Protein AF-A0AA38P269-F1 (afdb_monomer)

Solvent-accessible surface area (backbone atoms only — not comparable to full-atom values): 6572 Å² total; per-residue (Å²): 140,78,83,83,73,77,78,68,75,76,85,71,59,84,63,49,68,58,53,60,65,68,44,56,69,66,57,40,34,51,51,32,41,58,43,50,54,55,34,49,56,49,51,54,49,47,54,35,24,77,70,69,76,48,73,84,75,92,67,78,73,73,83,70,70,87,76,53,72,68,58,54,51,49,36,68,75,28,67,76,53,30,73,75,39,53,94,39,54,58,68,73,56,54,53,52,46,49,56,56,50,58,67,69,76,110

Mean predicted aligned error: 8.04 Å

Secondary structure (DSSP, 8-state):
-------------TTHHHHHHTS-HHHHHHHHHHHHHHHHHHHHHHHHHHTTSS----PPPPPPPP--HHHHHHHHH-HHHHHHHGGGS-HHHHHHHHHHHHTT--

Organism: NCBI:txid153919

Sequence (106 aa):
SIAQEGRQRRTHIRGLENYLKSLPLEQKLKKNHGIEEKNLERREKHAKFEAGLEKEDGSPTASLISVASEEWNTIRRSKTLFERVKDYIPAKFLAWMLEMNDAEDE

Structure (mmCIF, N/CA/C/O backbone):
data_AF-A0AA38P269-F1
#
_entry.id   AF-A0AA38P269-F1
#
loop_
_atom_site.group_PDB
_atom_site.id
_atom_site.type_symbol
_atom_site.label_atom_id
_atom_site.label_alt_id
_atom_site.label_comp_id
_atom_site.label_asym_id
_atom_site.label_entity_id
_atom_site.label_seq_id
_atom_site.pdbx_PDB_ins_code
_atom_site.Cartn_x
_atom_site.Cartn_y
_atom_site.Cartn_z
_atom_site.occupancy
_atom_site.B_iso_or_equiv
_atom_site.auth_seq_id
_atom_site.auth_comp_id
_atom_site.auth_asym_id
_atom_site.auth_atom_id
_atom_site.pdbx_PDB_model_num
ATOM 1 N N . SER A 1 1 ? 23.137 -28.278 -26.747 1.00 43.91 1 SER A N 1
ATOM 2 C CA . SER A 1 1 ? 22.789 -28.576 -25.342 1.00 43.91 1 SER A CA 1
ATOM 3 C C . SER A 1 1 ? 22.764 -27.267 -24.579 1.00 43.91 1 SER A C 1
ATOM 5 O O . SER A 1 1 ? 23.728 -26.536 -24.700 1.00 43.91 1 SER A O 1
ATOM 7 N N . ILE A 1 2 ? 21.726 -26.835 -23.870 1.00 41.69 2 ILE A N 1
ATOM 8 C CA . ILE A 1 2 ? 20.547 -27.491 -23.296 1.00 41.69 2 ILE A CA 1
ATOM 9 C C . ILE A 1 2 ? 19.334 -26.626 -23.665 1.00 41.69 2 ILE A C 1
ATOM 11 O O . ILE A 1 2 ? 19.424 -25.399 -23.648 1.00 41.69 2 ILE A O 1
ATOM 15 N N . ALA A 1 3 ? 18.235 -27.272 -24.049 1.00 39.12 3 ALA A N 1
ATOM 16 C CA . ALA A 1 3 ? 16.976 -26.624 -24.367 1.00 39.12 3 ALA A CA 1
ATOM 17 C C . ALA A 1 3 ? 16.538 -25.706 -23.214 1.00 39.12 3 ALA A C 1
ATOM 19 O O . ALA A 1 3 ? 16.437 -26.141 -22.067 1.00 39.12 3 ALA A O 1
ATOM 20 N N . GLN A 1 4 ? 16.256 -24.440 -23.529 1.00 46.38 4 GLN A N 1
ATOM 21 C CA . GLN A 1 4 ? 15.393 -23.600 -22.705 1.00 46.38 4 GLN A CA 1
ATOM 22 C C . GLN A 1 4 ? 13.982 -24.190 -22.790 1.00 46.38 4 GLN A C 1
ATOM 24 O O . GLN A 1 4 ? 13.134 -23.706 -23.536 1.00 46.38 4 GLN A O 1
ATOM 29 N N . GLU A 1 5 ? 13.742 -25.293 -22.081 1.00 42.47 5 GLU A N 1
ATOM 30 C CA . GLU A 1 5 ? 12.392 -25.799 -21.890 1.00 42.47 5 GLU A CA 1
ATOM 31 C C . GLU A 1 5 ? 11.582 -24.697 -21.220 1.00 42.47 5 GLU A C 1
ATOM 33 O O . GLU A 1 5 ? 11.931 -24.180 -20.153 1.00 42.47 5 GLU A O 1
ATOM 38 N N . GLY A 1 6 ? 10.543 -24.278 -21.940 1.00 46.03 6 GLY A N 1
ATOM 39 C CA . GLY A 1 6 ? 9.708 -23.146 -21.611 1.00 46.03 6 GLY A CA 1
ATOM 40 C C . GLY A 1 6 ? 9.239 -23.232 -20.172 1.00 46.03 6 GLY A C 1
ATOM 41 O O . GLY A 1 6 ? 8.346 -24.008 -19.831 1.00 46.03 6 GLY A O 1
ATOM 42 N N . ARG A 1 7 ? 9.796 -22.367 -19.324 1.00 48.31 7 ARG A N 1
ATOM 43 C CA . ARG A 1 7 ? 9.196 -22.045 -18.036 1.00 48.31 7 ARG A CA 1
ATOM 44 C C . ARG A 1 7 ? 7.947 -21.236 -18.353 1.00 48.31 7 ARG A C 1
ATOM 46 O O . ARG A 1 7 ? 7.967 -20.008 -18.347 1.00 48.31 7 ARG A O 1
ATOM 53 N N . GLN A 1 8 ? 6.887 -21.947 -18.732 1.00 46.47 8 GLN A N 1
ATOM 54 C CA . GLN A 1 8 ? 5.568 -21.400 -18.991 1.00 46.47 8 GLN A CA 1
ATOM 55 C C . GLN A 1 8 ? 5.258 -20.484 -17.806 1.00 46.47 8 GLN A C 1
ATOM 57 O O . GLN A 1 8 ? 5.236 -20.945 -16.658 1.00 46.47 8 GLN A O 1
ATOM 62 N N . ARG A 1 9 ? 5.141 -19.169 -18.053 1.00 50.75 9 ARG A N 1
ATOM 63 C CA . ARG A 1 9 ? 4.758 -18.221 -17.003 1.00 50.75 9 ARG A CA 1
ATOM 64 C C . ARG A 1 9 ? 3.470 -18.785 -16.403 1.00 50.75 9 ARG A C 1
ATOM 66 O O . ARG A 1 9 ? 2.467 -18.910 -17.100 1.00 50.75 9 ARG A O 1
ATOM 73 N N . ARG A 1 10 ? 3.502 -19.190 -15.129 1.00 55.28 10 ARG A N 1
ATOM 74 C CA . ARG A 1 10 ? 2.294 -19.553 -14.376 1.00 55.28 10 ARG A CA 1
ATOM 75 C C . ARG A 1 10 ? 1.561 -18.251 -14.068 1.00 55.28 10 ARG A C 1
ATOM 77 O O . ARG A 1 10 ? 1.555 -17.793 -12.934 1.00 55.28 10 ARG A O 1
ATOM 84 N N . THR A 1 11 ? 1.023 -17.610 -15.101 1.00 55.91 11 THR A N 1
ATOM 85 C CA . THR A 1 11 ? 0.410 -16.281 -15.005 1.00 55.91 11 THR A CA 1
ATOM 86 C C . THR A 1 11 ? -0.874 -16.327 -14.172 1.00 55.91 11 THR A C 1
ATOM 88 O O . THR A 1 11 ? -1.282 -15.315 -13.619 1.00 55.91 11 THR A O 1
ATOM 91 N N . HIS A 1 12 ? -1.468 -17.516 -13.996 1.00 57.44 12 HIS A N 1
ATOM 92 C CA . HIS A 1 12 ? -2.695 -17.718 -13.228 1.00 57.44 12 HIS A CA 1
ATOM 93 C C . HIS A 1 12 ? -2.600 -18.986 -12.372 1.00 57.44 12 HIS A C 1
ATOM 95 O O . HIS A 1 12 ? -3.083 -20.056 -12.744 1.00 57.44 12 HIS A O 1
ATOM 101 N N . ILE A 1 13 ? -1.953 -18.884 -11.208 1.00 69.00 13 ILE A N 1
ATOM 102 C CA . ILE A 1 13 ? -2.083 -19.914 -10.171 1.00 69.00 13 ILE A CA 1
ATOM 103 C C . ILE A 1 13 ? -3.517 -19.821 -9.634 1.00 69.00 13 ILE A C 1
ATOM 105 O O . ILE A 1 13 ? -3.873 -18.844 -8.973 1.00 69.00 13 ILE A O 1
ATOM 109 N N . ARG A 1 14 ? -4.354 -20.819 -9.944 1.00 74.81 14 ARG A N 1
ATOM 110 C CA . ARG A 1 14 ? -5.732 -20.892 -9.435 1.00 74.81 14 ARG A CA 1
ATOM 111 C C . ARG A 1 14 ? -5.722 -20.832 -7.904 1.00 74.81 14 ARG A C 1
ATOM 113 O O . ARG A 1 14 ? -4.940 -21.530 -7.267 1.00 74.81 14 ARG A O 1
ATOM 120 N N . GLY A 1 15 ? -6.576 -19.988 -7.326 1.00 78.06 15 GLY A N 1
ATOM 121 C CA . GLY A 1 15 ? -6.688 -19.808 -5.874 1.00 78.06 15 GLY A CA 1
ATOM 122 C C . GLY A 1 15 ? -5.685 -18.832 -5.250 1.00 78.06 15 GLY A C 1
ATOM 123 O O . GLY A 1 15 ? -5.840 -18.493 -4.078 1.00 78.06 15 GLY A O 1
ATOM 124 N N . LEU A 1 16 ? -4.710 -18.314 -6.011 1.00 82.25 16 LEU A N 1
ATOM 125 C CA . LEU A 1 16 ? -3.774 -17.304 -5.506 1.00 82.25 16 LEU A CA 1
ATOM 126 C C . LEU A 1 16 ? -4.501 -16.032 -5.060 1.00 82.25 16 LEU A C 1
ATOM 128 O O . LEU A 1 16 ? -4.184 -15.485 -4.012 1.00 82.25 16 LEU A O 1
ATOM 132 N N . GLU A 1 17 ? -5.505 -15.586 -5.813 1.00 82.75 17 GLU A N 1
ATOM 133 C CA . GLU A 1 17 ? -6.308 -14.417 -5.441 1.00 82.75 17 GLU A CA 1
ATOM 134 C C . GLU A 1 17 ? -7.015 -14.601 -4.090 1.00 82.75 17 GLU A C 1
ATOM 136 O O . GLU A 1 17 ? -7.018 -13.687 -3.269 1.00 82.75 17 GLU A O 1
ATOM 141 N N . ASN A 1 18 ? -7.549 -15.797 -3.824 1.00 85.31 18 ASN A N 1
ATOM 142 C CA . ASN A 1 18 ? -8.246 -16.105 -2.578 1.00 85.31 18 ASN A CA 1
ATOM 143 C C . ASN A 1 18 ? -7.259 -16.140 -1.413 1.00 85.31 18 ASN A C 1
ATOM 145 O O . ASN A 1 18 ? -7.530 -15.563 -0.364 1.00 85.31 18 ASN A O 1
ATOM 149 N N . TYR A 1 19 ? -6.082 -16.731 -1.630 1.00 88.25 19 TYR A N 1
ATOM 150 C CA . TYR A 1 19 ? -4.996 -16.694 -0.660 1.00 88.25 19 TYR A CA 1
ATOM 151 C C . TYR A 1 19 ? -4.576 -15.253 -0.334 1.00 88.25 19 TYR A C 1
ATOM 153 O O . TYR A 1 19 ? -4.525 -14.880 0.836 1.00 88.25 19 TYR A O 1
ATOM 161 N N . LEU A 1 20 ? -4.346 -14.418 -1.354 1.00 88.00 20 LEU A N 1
ATOM 162 C CA . LEU A 1 20 ? -3.952 -13.017 -1.174 1.00 88.00 20 LEU A CA 1
ATOM 163 C C . LEU A 1 20 ? -5.035 -12.203 -0.448 1.00 88.00 20 LEU A C 1
ATOM 165 O O . LEU A 1 20 ? -4.705 -11.391 0.414 1.00 88.00 20 LEU A O 1
ATOM 169 N N . LYS A 1 21 ? -6.318 -12.454 -0.738 1.00 85.50 21 LYS A N 1
ATOM 170 C CA . LYS A 1 21 ? -7.454 -11.838 -0.031 1.00 85.50 21 LYS A CA 1
ATOM 171 C C . LYS A 1 21 ? -7.554 -12.284 1.430 1.00 85.50 21 LYS A C 1
ATOM 173 O O . LYS A 1 21 ? -7.913 -11.466 2.272 1.00 85.50 21 LYS A O 1
ATOM 178 N N . SER A 1 22 ? -7.212 -13.540 1.730 1.00 89.56 22 SER A N 1
ATOM 179 C CA . SER A 1 22 ? -7.235 -14.092 3.094 1.00 89.56 22 SER A CA 1
ATOM 180 C C . SER A 1 22 ? -6.057 -13.672 3.976 1.00 89.56 22 SER A C 1
ATOM 182 O O . SER A 1 22 ? -6.030 -14.016 5.156 1.00 89.56 22 SER A O 1
ATOM 184 N N . LEU A 1 23 ? -5.068 -12.957 3.428 1.00 93.44 23 LEU A N 1
ATOM 185 C CA . LEU A 1 23 ? -3.913 -12.529 4.209 1.00 93.44 23 LEU A CA 1
ATOM 186 C C . LEU A 1 23 ? -4.328 -11.593 5.353 1.00 93.44 23 LEU A C 1
ATOM 188 O O . LEU A 1 23 ? -5.199 -10.743 5.164 1.00 93.44 23 LEU A O 1
ATOM 192 N N . PRO A 1 24 ? -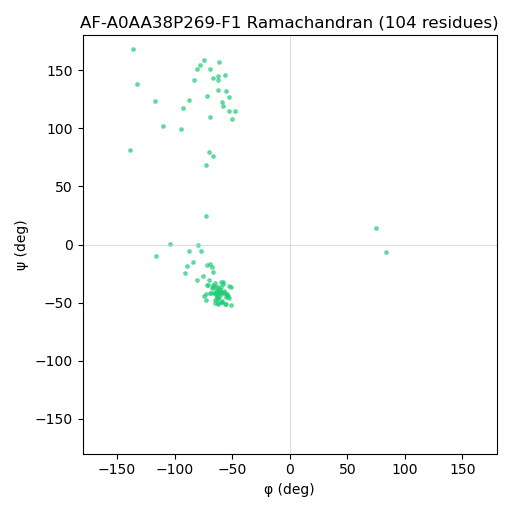3.650 -11.665 6.511 1.00 93.62 24 PRO A N 1
ATOM 193 C CA . PRO A 1 24 ? -3.791 -10.652 7.547 1.00 93.62 24 PRO A CA 1
ATOM 194 C C . PRO A 1 24 ? -3.472 -9.256 7.003 1.00 93.62 24 PRO A C 1
ATOM 196 O O . PRO A 1 24 ? -2.570 -9.097 6.178 1.00 93.62 24 PRO A O 1
ATOM 199 N N . LEU A 1 25 ? -4.163 -8.239 7.514 1.00 93.44 25 LEU A N 1
ATOM 200 C CA . LEU A 1 25 ? -4.052 -6.856 7.041 1.00 93.44 25 LEU A CA 1
ATOM 201 C C . LEU A 1 25 ? -2.609 -6.330 7.029 1.00 93.44 25 LEU A C 1
ATOM 203 O O . LEU A 1 25 ? -2.159 -5.774 6.031 1.00 93.44 25 LEU A O 1
ATOM 207 N N . GLU A 1 26 ? -1.842 -6.596 8.088 1.00 93.81 26 GLU A N 1
ATOM 208 C CA . GLU A 1 26 ? -0.416 -6.245 8.145 1.00 93.81 26 GLU A CA 1
ATOM 209 C C . GLU A 1 26 ? 0.378 -6.870 6.985 1.00 93.81 26 GLU A C 1
ATOM 211 O O . GLU A 1 26 ? 1.216 -6.216 6.363 1.00 93.81 26 GLU A O 1
ATOM 216 N N . GLN A 1 27 ? 0.096 -8.131 6.648 1.00 95.00 27 GLN A N 1
ATOM 217 C CA . GLN A 1 27 ? 0.776 -8.814 5.551 1.00 95.00 27 GLN A CA 1
ATOM 218 C C . GLN A 1 27 ? 0.341 -8.279 4.185 1.00 95.00 27 GLN A C 1
ATOM 220 O O . GLN A 1 27 ? 1.180 -8.201 3.285 1.00 9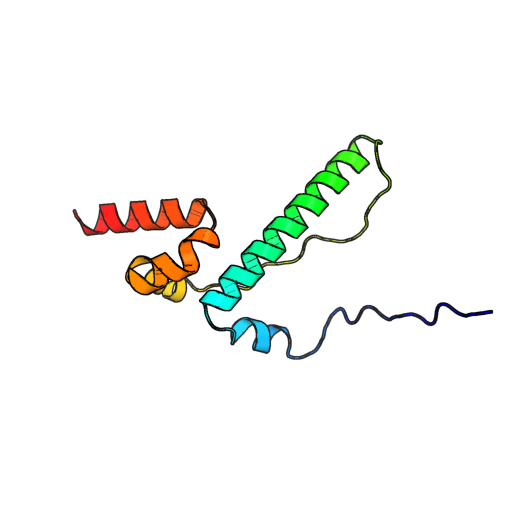5.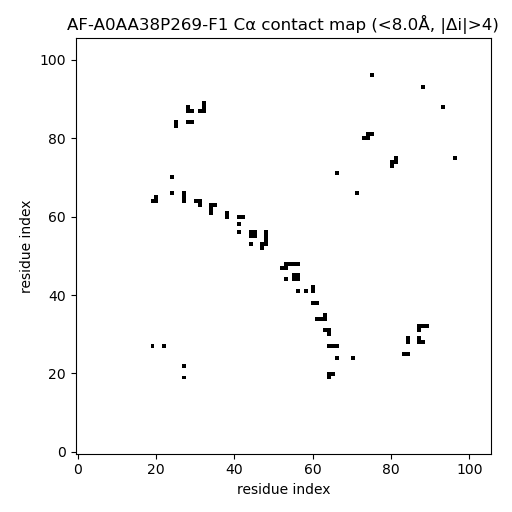00 27 GLN A O 1
ATOM 225 N N . LYS A 1 28 ? -0.933 -7.891 4.020 1.00 95.25 28 LYS A N 1
ATOM 226 C CA . LYS A 1 28 ? -1.408 -7.206 2.808 1.00 95.25 28 LYS A CA 1
ATOM 227 C C . LYS A 1 28 ? -0.631 -5.908 2.593 1.00 95.25 28 LYS A C 1
ATOM 229 O O . LYS A 1 28 ? -0.092 -5.708 1.508 1.00 95.25 28 LYS A O 1
ATOM 234 N N . LEU A 1 29 ? -0.501 -5.079 3.632 1.00 96.00 29 LEU A N 1
ATOM 235 C CA . LEU A 1 29 ? 0.209 -3.799 3.554 1.00 96.00 29 LEU A CA 1
ATOM 236 C C . LEU A 1 29 ? 1.705 -3.975 3.276 1.00 96.00 29 LEU A C 1
ATOM 238 O O . LEU A 1 29 ? 2.207 -3.379 2.328 1.00 96.00 29 LEU A O 1
ATOM 242 N N . LYS A 1 30 ? 2.395 -4.873 3.995 1.00 95.81 30 LYS A N 1
ATOM 243 C CA . LYS A 1 30 ? 3.804 -5.214 3.709 1.00 95.81 30 LYS A CA 1
ATOM 244 C C . LYS A 1 30 ? 4.014 -5.652 2.259 1.00 95.81 30 LYS A C 1
ATOM 246 O O . LYS A 1 30 ? 4.972 -5.237 1.611 1.00 95.81 30 LYS A O 1
ATOM 251 N N . LYS A 1 31 ? 3.131 -6.509 1.735 1.00 95.19 31 LYS A N 1
ATOM 252 C CA . LYS A 1 31 ? 3.223 -6.972 0.342 1.00 95.19 31 LYS A CA 1
ATOM 253 C C . LYS A 1 31 ? 2.940 -5.853 -0.651 1.00 95.19 31 LYS A C 1
ATOM 255 O O . LYS A 1 31 ? 3.652 -5.772 -1.644 1.00 95.19 31 LYS A O 1
ATOM 260 N N . ASN A 1 32 ? 1.941 -5.015 -0.390 1.00 95.62 32 ASN A N 1
ATOM 261 C CA . ASN A 1 32 ? 1.629 -3.871 -1.240 1.00 95.62 32 ASN A CA 1
ATOM 262 C C . ASN A 1 32 ? 2.799 -2.896 -1.305 1.00 95.62 32 ASN A C 1
ATOM 264 O O . ASN A 1 32 ? 3.191 -2.538 -2.407 1.00 95.62 32 ASN A O 1
ATOM 268 N N . HIS A 1 33 ? 3.411 -2.571 -0.167 1.00 95.56 33 HIS A N 1
ATOM 269 C CA . HIS A 1 33 ? 4.597 -1.723 -0.115 1.00 95.56 33 HIS A CA 1
ATOM 270 C C . HIS A 1 33 ? 5.727 -2.268 -1.006 1.00 95.56 33 HIS A C 1
ATOM 272 O O . HIS A 1 33 ? 6.179 -1.591 -1.923 1.00 95.56 33 HIS A O 1
ATOM 278 N N . GLY A 1 34 ? 6.084 -3.549 -0.855 1.00 95.00 34 GLY A N 1
ATOM 279 C CA . GLY A 1 34 ? 7.109 -4.165 -1.709 1.00 95.00 34 GLY A CA 1
ATOM 280 C C . GLY A 1 34 ? 6.709 -4.308 -3.189 1.00 95.00 34 GLY A C 1
ATOM 281 O O . GLY A 1 34 ? 7.574 -4.413 -4.061 1.00 95.00 34 GLY A O 1
ATOM 282 N N . ILE A 1 35 ? 5.410 -4.344 -3.510 1.00 94.12 35 ILE A N 1
ATOM 283 C CA . ILE A 1 35 ? 4.928 -4.274 -4.898 1.00 94.12 35 ILE A CA 1
ATOM 284 C C . ILE A 1 35 ? 5.099 -2.854 -5.443 1.00 94.12 35 ILE A C 1
ATOM 286 O O . ILE A 1 35 ? 5.523 -2.707 -6.588 1.00 94.12 35 ILE A O 1
ATOM 290 N N . GLU A 1 36 ? 4.789 -1.828 -4.652 1.00 93.62 36 GLU A N 1
ATOM 291 C CA . GLU A 1 36 ? 4.955 -0.426 -5.036 1.00 93.62 36 GLU A CA 1
ATOM 292 C C . GLU A 1 36 ? 6.421 -0.082 -5.298 1.00 93.62 36 GLU A C 1
ATOM 294 O O . GLU A 1 36 ? 6.699 0.470 -6.360 1.00 93.62 36 GLU A O 1
ATOM 299 N N . GLU A 1 37 ? 7.352 -0.491 -4.430 1.00 93.25 37 GLU A N 1
ATOM 300 C CA . GLU A 1 37 ? 8.798 -0.301 -4.640 1.00 93.25 37 GLU A CA 1
ATOM 301 C C . GLU A 1 37 ? 9.254 -0.911 -5.973 1.00 93.25 37 GLU A C 1
ATOM 303 O O . GLU A 1 37 ? 9.820 -0.235 -6.831 1.00 93.25 37 GLU A O 1
ATOM 308 N N . LYS A 1 38 ? 8.902 -2.177 -6.223 1.00 92.50 38 LYS A N 1
ATOM 309 C CA . LYS A 1 38 ? 9.247 -2.853 -7.485 1.00 92.50 38 LYS A CA 1
ATOM 310 C C . LYS A 1 38 ? 8.568 -2.225 -8.694 1.00 92.50 38 LYS A C 1
ATOM 312 O O . LYS A 1 38 ? 9.098 -2.268 -9.802 1.00 92.50 38 LYS A O 1
ATOM 317 N N . ASN A 1 39 ? 7.357 -1.706 -8.529 1.00 93.06 39 ASN A N 1
ATOM 318 C CA . ASN A 1 39 ? 6.667 -1.001 -9.600 1.00 93.06 39 ASN A CA 1
ATOM 319 C C . ASN A 1 39 ? 7.315 0.353 -9.884 1.00 93.06 39 ASN A C 1
ATOM 321 O O . ASN A 1 39 ? 7.357 0.738 -11.050 1.00 93.06 39 ASN A O 1
ATOM 325 N N . LEU A 1 40 ? 7.826 1.047 -8.866 1.00 91.25 40 LEU A N 1
ATOM 326 C CA . LEU A 1 40 ? 8.585 2.280 -9.029 1.00 91.25 40 LEU A CA 1
ATOM 327 C C . LEU A 1 40 ? 9.865 2.015 -9.827 1.00 91.25 40 LEU A C 1
ATOM 329 O O . LEU A 1 40 ? 10.041 2.624 -10.878 1.00 91.25 40 LEU A O 1
ATOM 333 N N . GLU A 1 41 ? 10.660 1.018 -9.432 1.00 91.12 41 GLU A N 1
ATOM 334 C CA . G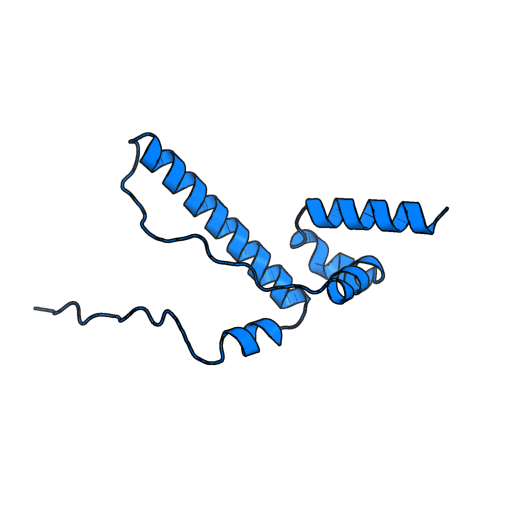LU A 1 41 ? 11.863 0.607 -10.174 1.00 91.12 41 GLU A CA 1
ATOM 335 C C . GLU A 1 41 ? 11.557 0.286 -11.647 1.00 91.12 41 GLU A C 1
ATOM 337 O O . GLU A 1 41 ? 12.296 0.668 -12.554 1.00 91.12 41 GLU A O 1
ATOM 342 N N . ARG A 1 42 ? 10.444 -0.414 -11.915 1.00 89.94 42 ARG A N 1
ATOM 343 C CA . ARG A 1 42 ? 10.018 -0.720 -13.290 1.00 89.94 42 ARG A CA 1
ATOM 344 C C . ARG A 1 42 ? 9.623 0.528 -14.068 1.00 89.94 42 ARG A C 1
ATOM 346 O O . ARG A 1 42 ? 9.974 0.630 -15.238 1.00 89.94 42 ARG A O 1
ATOM 353 N N . ARG A 1 43 ? 8.902 1.465 -13.446 1.00 89.81 43 ARG A N 1
ATOM 354 C CA . ARG A 1 43 ? 8.528 2.737 -14.084 1.00 89.81 43 ARG A CA 1
ATOM 355 C C . ARG A 1 43 ? 9.761 3.565 -14.422 1.00 89.81 43 ARG A C 1
ATOM 357 O O . ARG A 1 43 ? 9.823 4.115 -15.512 1.00 89.81 43 ARG A O 1
ATOM 364 N N . GLU A 1 44 ? 10.752 3.601 -13.537 1.00 90.38 44 GLU A N 1
ATOM 365 C CA . GLU A 1 44 ? 12.020 4.294 -13.786 1.00 90.38 44 GLU A CA 1
ATOM 366 C C . GLU A 1 44 ? 12.791 3.674 -14.955 1.00 90.38 44 GLU A C 1
ATOM 368 O O . GLU A 1 44 ? 13.248 4.390 -15.844 1.00 90.38 44 GLU A O 1
ATOM 373 N N . LYS A 1 45 ? 12.893 2.340 -15.006 1.00 88.69 45 LYS A N 1
ATOM 374 C CA . LYS A 1 45 ? 13.494 1.639 -16.153 1.00 88.69 45 LYS A CA 1
ATOM 375 C C . LYS A 1 45 ? 12.734 1.904 -17.447 1.00 88.69 45 LYS A C 1
ATOM 377 O O . LYS A 1 45 ? 13.353 2.142 -18.479 1.00 88.69 45 LYS A O 1
ATOM 382 N N . HIS A 1 46 ? 11.404 1.897 -17.391 1.00 87.94 46 HIS A N 1
ATOM 383 C CA . HIS A 1 46 ? 10.576 2.186 -18.555 1.00 87.94 46 HIS A CA 1
ATOM 384 C C . HIS A 1 46 ? 10.797 3.617 -19.061 1.00 87.94 46 HIS A C 1
ATOM 386 O O . HIS A 1 46 ? 11.041 3.802 -20.247 1.00 87.94 46 HIS A O 1
ATOM 392 N N . ALA A 1 47 ? 10.847 4.605 -18.165 1.00 88.12 47 ALA A N 1
ATOM 393 C CA . ALA A 1 47 ? 11.150 5.989 -18.526 1.00 88.12 47 ALA A CA 1
ATOM 394 C C . ALA A 1 47 ? 12.542 6.134 -19.173 1.00 88.12 47 ALA A C 1
ATOM 396 O O . ALA A 1 47 ? 12.714 6.872 -20.142 1.00 88.12 47 ALA A O 1
ATOM 397 N N . LYS A 1 48 ? 13.551 5.400 -18.684 1.00 89.31 48 LYS A N 1
ATOM 398 C CA . LYS A 1 48 ? 14.885 5.369 -19.309 1.00 89.31 48 LYS A CA 1
ATOM 399 C C . LYS A 1 48 ? 14.885 4.706 -20.684 1.00 89.31 48 LYS A C 1
ATOM 401 O O . LYS A 1 48 ? 15.623 5.151 -21.561 1.00 89.31 48 LYS A O 1
ATOM 406 N N . PHE A 1 49 ? 14.091 3.654 -20.874 1.00 88.44 49 PHE A N 1
ATOM 407 C CA . PHE A 1 49 ? 13.895 3.038 -22.185 1.00 88.44 49 PHE A CA 1
ATOM 408 C C . PHE A 1 49 ? 13.240 4.019 -23.165 1.00 88.44 49 PHE A C 1
ATOM 410 O O . PHE A 1 49 ? 13.756 4.192 -24.266 1.00 88.44 49 PHE A O 1
ATOM 417 N N . GLU A 1 50 ? 12.178 4.720 -22.757 1.00 87.56 50 GLU A N 1
ATOM 418 C CA . GLU A 1 50 ? 11.535 5.758 -23.579 1.00 87.56 50 GLU A CA 1
ATOM 419 C C . GLU A 1 50 ? 12.511 6.891 -23.946 1.00 87.56 50 GLU A C 1
ATOM 421 O O . GLU A 1 50 ? 12.449 7.437 -25.045 1.00 87.56 50 GLU A O 1
ATOM 426 N N . ALA A 1 51 ? 13.469 7.193 -23.065 1.00 91.50 51 ALA A N 1
ATOM 427 C CA . ALA A 1 51 ? 14.560 8.135 -23.319 1.00 91.50 51 ALA A CA 1
ATOM 428 C C . ALA A 1 51 ? 15.730 7.558 -24.152 1.00 91.50 51 ALA A C 1
ATOM 430 O O . ALA A 1 51 ? 16.706 8.263 -24.403 1.00 91.50 51 ALA A O 1
ATOM 431 N N . GLY A 1 52 ? 15.674 6.286 -24.566 1.00 90.19 52 GLY A N 1
ATOM 432 C CA . GLY A 1 52 ? 16.709 5.619 -25.366 1.00 90.19 52 GLY A CA 1
ATOM 433 C C . GLY A 1 52 ? 17.985 5.234 -24.602 1.00 90.19 52 GLY A C 1
ATOM 434 O O . GLY A 1 52 ? 19.002 4.937 -25.228 1.00 90.19 52 GLY A O 1
ATOM 435 N N . LEU A 1 53 ? 17.958 5.246 -23.265 1.00 88.56 53 LEU A N 1
ATOM 436 C CA . LEU A 1 53 ? 19.129 5.002 -22.409 1.00 88.56 53 LEU A CA 1
ATOM 437 C C . LEU A 1 53 ? 19.316 3.526 -22.026 1.00 88.56 53 LEU A C 1
ATOM 439 O O . LEU A 1 53 ? 20.428 3.104 -21.712 1.00 88.56 53 LEU A O 1
ATOM 443 N N . GLU A 1 54 ? 18.244 2.735 -22.035 1.00 83.81 54 GLU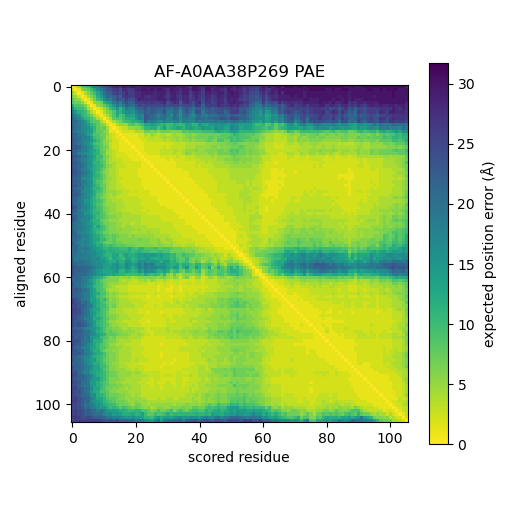 A N 1
ATOM 444 C CA . GLU A 1 54 ? 18.249 1.314 -21.668 1.00 83.81 54 GLU A CA 1
ATOM 445 C C . GLU A 1 54 ? 17.419 0.487 -22.668 1.00 83.81 54 GLU A C 1
ATOM 447 O O . GLU A 1 54 ? 16.705 1.034 -23.505 1.00 83.81 54 GLU A O 1
ATOM 452 N N . LYS A 1 55 ? 17.525 -0.848 -22.606 1.00 81.75 55 LYS A N 1
ATOM 453 C CA . LYS A 1 55 ? 16.668 -1.758 -23.388 1.00 81.75 55 LYS A CA 1
ATOM 454 C C . LYS A 1 55 ? 15.309 -1.923 -22.710 1.00 81.75 55 LYS A C 1
ATOM 456 O O . LYS A 1 55 ? 15.227 -1.876 -21.486 1.00 81.75 55 LYS A O 1
ATOM 461 N N . GLU A 1 56 ? 14.274 -2.183 -23.504 1.00 77.44 56 GLU A N 1
ATOM 462 C CA . GLU A 1 56 ? 12.917 -2.398 -22.998 1.00 77.44 56 GLU A CA 1
ATOM 463 C C . GLU A 1 56 ? 12.857 -3.579 -22.016 1.00 77.44 56 GLU A C 1
ATOM 465 O O . GLU A 1 56 ? 13.204 -4.714 -22.357 1.00 77.44 56 GLU A O 1
ATOM 470 N N . ASP A 1 57 ? 12.379 -3.316 -20.798 1.00 71.06 57 ASP A N 1
ATOM 471 C CA . ASP A 1 57 ? 11.974 -4.351 -19.848 1.00 71.06 57 ASP A CA 1
ATOM 472 C C . ASP A 1 57 ? 10.463 -4.583 -19.999 1.00 71.06 57 ASP A C 1
ATOM 474 O O . ASP A 1 57 ? 9.638 -3.823 -19.495 1.00 71.06 57 ASP A O 1
ATOM 478 N N . GLY A 1 58 ? 10.091 -5.638 -20.729 1.00 63.03 58 GLY A N 1
ATOM 479 C CA . GLY A 1 58 ? 8.700 -5.977 -21.061 1.00 63.03 58 GLY A CA 1
ATOM 480 C C . GLY A 1 58 ? 7.865 -6.535 -19.898 1.00 63.03 58 GLY A C 1
ATOM 481 O O . GLY A 1 58 ? 6.930 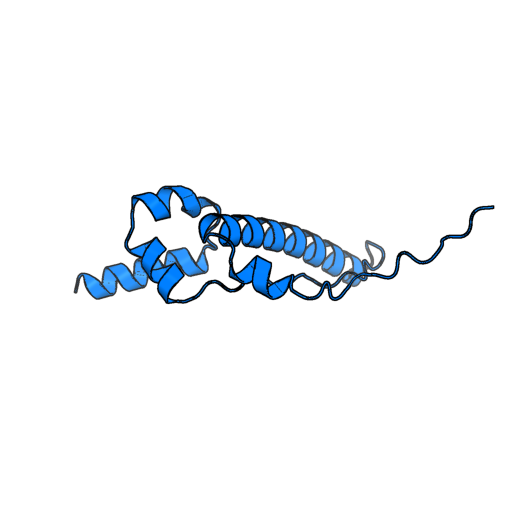-7.311 -20.124 1.00 63.03 58 GLY A O 1
ATOM 482 N N . SER A 1 59 ? 8.208 -6.239 -18.640 1.00 69.44 59 SER A N 1
ATOM 483 C CA . SER A 1 59 ? 7.421 -6.686 -17.488 1.00 69.44 59 SER A CA 1
ATOM 484 C C . SER A 1 59 ? 6.390 -5.628 -17.077 1.00 69.44 59 SER A C 1
ATOM 486 O O . SER A 1 59 ? 6.780 -4.568 -16.588 1.00 69.44 59 SER A O 1
ATOM 488 N N . PRO A 1 60 ? 5.077 -5.922 -17.145 1.00 75.69 60 PRO A N 1
ATOM 489 C CA . PRO A 1 60 ? 4.059 -5.013 -16.630 1.00 75.69 60 PRO A CA 1
ATOM 490 C C . PRO A 1 60 ? 4.215 -4.792 -15.119 1.00 75.69 60 PRO A C 1
ATOM 492 O O . PRO A 1 60 ? 4.782 -5.623 -14.395 1.00 75.69 60 PRO A O 1
ATOM 495 N N . THR A 1 61 ? 3.681 -3.667 -14.639 1.00 86.31 61 THR A N 1
ATOM 496 C CA . THR A 1 61 ? 3.563 -3.401 -13.199 1.00 86.31 61 THR A CA 1
ATOM 497 C C . THR A 1 61 ? 2.569 -4.371 -12.564 1.00 86.31 61 THR A C 1
ATOM 499 O O . THR A 1 61 ? 1.578 -4.770 -13.175 1.00 86.31 61 THR A O 1
ATOM 502 N N . ALA A 1 62 ? 2.855 -4.796 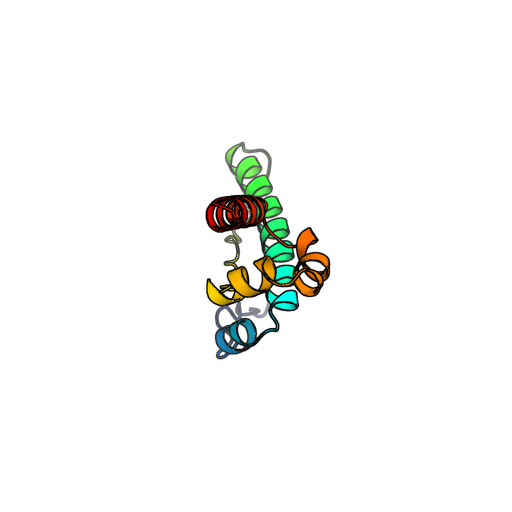-11.336 1.00 87.69 62 ALA A N 1
ATOM 503 C CA . ALA A 1 62 ? 1.989 -5.710 -10.607 1.00 87.69 62 ALA A CA 1
ATOM 504 C C . ALA A 1 62 ? 0.855 -4.942 -9.916 1.00 87.69 62 ALA A C 1
ATOM 506 O O . ALA A 1 62 ? 1.070 -3.861 -9.370 1.00 87.69 62 ALA A O 1
ATOM 507 N N . SER A 1 63 ? -0.347 -5.514 -9.904 1.00 89.81 63 SER A N 1
ATOM 508 C CA . SER A 1 63 ? -1.468 -4.970 -9.136 1.00 89.81 63 SER A CA 1
ATOM 509 C C . SER A 1 63 ? -1.243 -5.133 -7.632 1.00 89.81 63 SER A C 1
ATOM 511 O O . SER A 1 63 ? -0.606 -6.089 -7.185 1.00 89.81 63 SER A O 1
ATOM 513 N N . LEU A 1 64 ? -1.810 -4.212 -6.854 1.00 92.00 64 LEU A N 1
ATOM 514 C CA . LEU A 1 64 ? -1.837 -4.308 -5.397 1.00 92.00 64 LEU A CA 1
ATOM 515 C C . LEU A 1 64 ? -2.906 -5.298 -4.930 1.00 92.00 64 LEU A C 1
ATOM 517 O O . LEU A 1 64 ? -3.915 -5.523 -5.600 1.00 92.00 64 LEU A O 1
ATOM 521 N N . ILE A 1 65 ? -2.695 -5.856 -3.743 1.00 92.81 65 ILE A N 1
ATOM 522 C CA . ILE A 1 65 ? -3.703 -6.611 -3.007 1.00 92.81 65 ILE A CA 1
ATOM 523 C C . ILE A 1 65 ? -4.739 -5.615 -2.487 1.00 92.81 65 ILE A C 1
ATOM 525 O O . ILE A 1 65 ? -4.390 -4.629 -1.836 1.00 92.81 65 ILE A O 1
ATOM 529 N N . SER A 1 66 ? -6.016 -5.870 -2.762 1.00 91.06 66 SER A N 1
ATOM 530 C CA . SER A 1 66 ? -7.105 -5.017 -2.289 1.00 91.06 66 SER A CA 1
ATOM 531 C C . SER A 1 66 ? -7.168 -4.992 -0.758 1.00 91.06 66 SER A C 1
ATOM 533 O O . SER A 1 66 ? -7.136 -6.040 -0.109 1.00 91.06 66 SER A O 1
ATOM 535 N N . VAL A 1 67 ? -7.295 -3.785 -0.209 1.00 92.75 67 VAL A N 1
ATOM 536 C CA . VAL A 1 67 ? -7.581 -3.519 1.206 1.00 92.75 67 VAL A CA 1
ATOM 537 C C . VAL A 1 67 ? -8.923 -2.796 1.256 1.00 92.75 67 VAL A C 1
ATOM 539 O O . VAL A 1 67 ? -9.091 -1.784 0.573 1.00 92.75 67 VAL A O 1
ATOM 542 N N . ALA A 1 68 ? -9.884 -3.352 1.991 1.00 91.44 68 ALA A N 1
ATOM 543 C CA . ALA A 1 68 ? -11.248 -2.837 2.065 1.00 91.44 68 ALA A CA 1
ATOM 544 C C . ALA A 1 68 ? -11.339 -1.558 2.915 1.00 91.44 68 ALA A C 1
ATOM 546 O O . ALA A 1 68 ? -10.489 -1.297 3.769 1.00 91.44 68 ALA A O 1
ATOM 547 N N . SER A 1 69 ? -12.391 -0.764 2.715 1.00 90.31 69 SER A N 1
ATOM 548 C CA . SER A 1 69 ? -12.615 0.477 3.469 1.00 90.31 69 SER A CA 1
ATOM 549 C C . SER A 1 69 ? -12.737 0.227 4.977 1.00 90.31 69 SER A C 1
ATOM 551 O O . SER A 1 69 ? -12.230 1.002 5.785 1.00 90.31 69 SER A O 1
ATOM 553 N N . GLU A 1 70 ? -13.349 -0.887 5.379 1.00 92.81 70 GLU A N 1
ATOM 554 C CA . GLU A 1 70 ? -13.477 -1.312 6.775 1.00 92.81 70 GLU A CA 1
ATOM 555 C C . GLU A 1 70 ? -12.113 -1.667 7.385 1.00 92.81 70 GLU A C 1
ATOM 557 O O . GLU A 1 70 ? -11.844 -1.351 8.546 1.00 92.81 70 GLU A O 1
ATOM 562 N N . GLU A 1 71 ? -11.219 -2.272 6.597 1.00 93.81 71 GLU A N 1
ATOM 563 C CA . GLU A 1 71 ? -9.841 -2.549 7.015 1.00 93.81 71 GLU A CA 1
ATOM 564 C C . GLU A 1 71 ? -9.074 -1.234 7.236 1.00 93.81 71 GLU A C 1
ATOM 566 O O . GLU A 1 71 ? -8.389 -1.082 8.249 1.00 93.81 71 GLU A O 1
ATOM 571 N N . TRP A 1 72 ? -9.253 -0.245 6.352 1.00 94.50 72 TRP A N 1
ATOM 572 C CA . TRP A 1 72 ? -8.668 1.090 6.516 1.00 94.50 72 TRP A CA 1
ATOM 573 C C . TRP A 1 72 ? -9.201 1.830 7.744 1.00 94.50 72 TRP A C 1
ATOM 575 O O . TRP A 1 72 ? -8.417 2.393 8.508 1.00 94.50 72 TRP A O 1
ATOM 585 N N . ASN A 1 73 ? -10.510 1.767 7.994 1.00 93.44 73 ASN A N 1
ATOM 586 C CA . ASN A 1 73 ? -11.111 2.309 9.213 1.00 93.44 73 ASN A CA 1
ATOM 587 C C . ASN A 1 73 ? -10.594 1.608 10.477 1.00 93.44 73 ASN A C 1
ATOM 589 O O . ASN A 1 73 ? -10.373 2.262 11.496 1.00 93.44 73 ASN A O 1
ATOM 593 N N . THR A 1 74 ? -10.349 0.297 10.415 1.00 94.44 74 THR A N 1
ATOM 594 C CA . THR A 1 74 ? -9.775 -0.461 11.538 1.00 94.44 74 THR A CA 1
ATOM 595 C C . THR A 1 74 ? -8.363 0.021 11.872 1.00 94.44 74 THR A C 1
ATOM 597 O O . THR A 1 74 ? -8.033 0.182 13.047 1.00 94.44 74 THR A O 1
ATOM 600 N N . ILE A 1 75 ? -7.535 0.291 10.855 1.00 95.12 75 ILE A N 1
ATOM 601 C CA . ILE A 1 75 ? -6.196 0.871 11.046 1.00 95.12 75 ILE A CA 1
ATOM 602 C C . ILE A 1 75 ? -6.304 2.259 11.673 1.00 95.12 75 ILE A C 1
ATOM 604 O O . ILE A 1 75 ? -5.660 2.505 12.689 1.00 95.12 75 ILE A O 1
ATOM 608 N N . ARG A 1 76 ? -7.150 3.130 11.108 1.00 94.62 76 ARG A N 1
ATOM 609 C CA . ARG A 1 76 ? -7.345 4.511 11.574 1.00 94.62 76 ARG A CA 1
ATOM 610 C C . ARG A 1 76 ? -7.732 4.578 13.052 1.00 94.62 76 ARG A C 1
ATOM 612 O O . ARG A 1 76 ? -7.171 5.366 13.802 1.00 94.62 76 ARG A O 1
ATOM 619 N N . ARG A 1 77 ? -8.667 3.724 13.480 1.00 93.94 77 ARG A N 1
ATOM 620 C CA . ARG A 1 77 ? -9.239 3.742 14.838 1.00 93.94 77 ARG A CA 1
ATOM 621 C C . ARG A 1 77 ? -8.408 2.986 15.878 1.00 93.94 77 ARG A C 1
ATOM 623 O O . ARG A 1 77 ? -8.631 3.150 17.074 1.00 93.94 77 ARG A O 1
ATOM 630 N N . SER A 1 78 ? -7.455 2.148 15.465 1.00 95.31 78 SER A N 1
ATOM 631 C CA . SER A 1 78 ? -6.631 1.35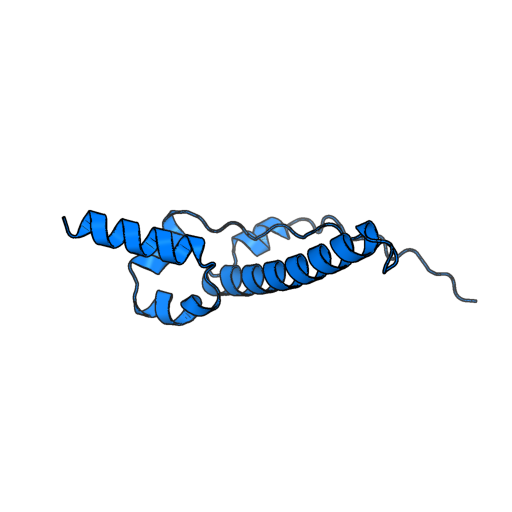2 16.380 1.00 95.31 78 SER A CA 1
ATOM 632 C C . SER A 1 78 ? -5.190 1.849 16.412 1.00 95.31 78 SER A C 1
ATOM 634 O O . SER A 1 78 ? -4.381 1.482 15.562 1.00 95.31 78 SER A O 1
ATOM 636 N N . LYS A 1 79 ? -4.824 2.594 17.465 1.00 94.25 79 LYS A N 1
ATOM 637 C CA . LYS A 1 79 ? -3.447 3.084 17.670 1.00 94.25 79 LYS A CA 1
ATOM 638 C C . LYS A 1 79 ? -2.405 1.961 17.594 1.00 94.25 79 LYS A C 1
ATOM 640 O O . LYS A 1 79 ? -1.402 2.087 16.904 1.00 94.25 79 LYS A O 1
ATOM 645 N N . THR A 1 80 ? -2.654 0.829 18.254 1.00 96.25 80 THR A N 1
ATOM 646 C CA . THR A 1 80 ? -1.736 -0.324 18.246 1.00 96.25 80 THR A CA 1
ATOM 647 C C . THR A 1 80 ? -1.586 -0.952 16.863 1.00 96.25 80 THR A C 1
ATOM 649 O O . THR A 1 80 ? -0.520 -1.463 16.526 1.00 96.25 80 THR A O 1
ATOM 652 N N . LEU A 1 81 ? -2.650 -0.989 16.058 1.00 94.75 81 LEU A N 1
ATOM 653 C CA . LEU A 1 81 ? -2.547 -1.481 14.688 1.00 94.75 81 LEU A CA 1
ATOM 654 C C . LEU A 1 81 ? -1.812 -0.474 13.808 1.00 94.75 81 LEU A C 1
ATOM 656 O O . LEU A 1 81 ? -0.874 -0.879 13.131 1.00 94.75 81 LEU A O 1
ATOM 660 N N . PHE A 1 82 ? -2.182 0.806 13.874 1.00 96.12 82 PHE A N 1
ATOM 661 C CA . PHE A 1 82 ? -1.527 1.883 13.140 1.00 96.12 82 PHE A CA 1
ATOM 662 C C . PHE A 1 82 ? -0.011 1.875 13.353 1.00 96.12 82 PHE A C 1
ATOM 664 O O . PHE A 1 82 ? 0.731 1.769 12.384 1.00 96.12 82 PHE A O 1
ATOM 671 N N . GLU A 1 83 ? 0.457 1.861 14.604 1.00 95.75 83 GLU A N 1
ATOM 672 C CA . GLU A 1 83 ? 1.894 1.847 14.914 1.00 95.75 83 GLU A CA 1
ATOM 673 C C . GLU A 1 83 ? 2.639 0.653 14.302 1.00 95.75 83 GLU A C 1
ATOM 675 O O . GLU A 1 83 ? 3.797 0.784 13.917 1.00 95.75 83 GLU A O 1
ATOM 680 N N . ARG A 1 84 ? 1.981 -0.505 14.167 1.00 96.00 84 ARG A N 1
ATOM 681 C CA . ARG A 1 84 ? 2.583 -1.697 13.547 1.00 96.00 84 ARG A CA 1
ATOM 682 C C . ARG A 1 84 ? 2.681 -1.609 12.029 1.00 96.00 84 ARG A C 1
ATOM 684 O O . ARG A 1 84 ? 3.514 -2.298 11.447 1.00 96.00 84 ARG A O 1
ATOM 691 N N . VAL A 1 85 ? 1.798 -0.843 11.386 1.00 95.88 85 VAL A N 1
ATOM 692 C CA . VAL A 1 85 ? 1.672 -0.841 9.922 1.00 95.88 85 VAL A CA 1
ATOM 693 C C . VAL A 1 85 ? 2.023 0.484 9.255 1.00 95.88 85 VAL A C 1
ATOM 695 O O . VAL A 1 85 ? 2.129 0.495 8.033 1.00 95.88 85 VAL A O 1
ATOM 698 N N . LYS A 1 86 ? 2.209 1.573 10.014 1.00 94.56 86 LYS A N 1
ATOM 699 C CA . LYS A 1 86 ? 2.360 2.947 9.501 1.00 94.56 86 LYS A CA 1
ATOM 700 C C . LYS A 1 86 ? 3.441 3.101 8.430 1.00 94.56 86 LYS A C 1
ATOM 702 O O . LYS A 1 86 ? 3.210 3.807 7.456 1.00 94.56 86 LYS A O 1
ATOM 707 N N . ASP A 1 87 ? 4.547 2.369 8.546 1.00 95.69 87 ASP A N 1
ATOM 708 C CA . ASP A 1 87 ? 5.662 2.425 7.590 1.00 95.69 87 ASP A CA 1
ATOM 709 C C . ASP A 1 87 ? 5.303 1.823 6.217 1.00 95.69 87 ASP A C 1
ATOM 711 O O . ASP A 1 87 ? 5.978 2.072 5.223 1.00 95.69 87 ASP A O 1
ATOM 715 N N . TYR A 1 88 ? 4.219 1.045 6.143 1.00 96.00 88 TYR A N 1
ATOM 716 C CA . TYR A 1 88 ? 3.715 0.424 4.917 1.00 96.00 88 TYR A CA 1
ATOM 717 C C . TYR A 1 88 ? 2.477 1.130 4.351 1.00 96.00 88 TYR A C 1
ATOM 719 O O . TYR A 1 88 ? 1.915 0.664 3.357 1.00 96.00 88 TYR A O 1
ATOM 727 N N . ILE A 1 89 ? 2.004 2.207 4.988 1.00 93.88 89 ILE A N 1
ATOM 728 C CA . ILE A 1 89 ? 0.820 2.944 4.539 1.00 93.88 89 ILE A CA 1
ATOM 729 C C . ILE A 1 89 ? 1.244 4.005 3.514 1.00 93.88 89 ILE A C 1
ATOM 731 O O . ILE A 1 89 ? 2.053 4.876 3.832 1.00 93.88 89 ILE A O 1
ATOM 735 N N . PRO A 1 90 ? 0.665 4.008 2.299 1.00 91.44 90 PRO A N 1
ATOM 736 C CA . PRO A 1 90 ? 0.913 5.075 1.338 1.00 91.44 90 PRO A CA 1
ATOM 737 C C . PRO A 1 90 ? 0.439 6.436 1.863 1.00 91.44 90 PRO A C 1
ATOM 739 O O . PRO A 1 90 ? -0.652 6.540 2.425 1.00 91.44 90 PRO A O 1
ATOM 742 N N . ALA A 1 91 ? 1.198 7.500 1.587 1.00 91.88 91 ALA A N 1
ATOM 743 C CA . ALA A 1 91 ? 0.934 8.851 2.101 1.00 91.88 91 ALA A CA 1
ATOM 744 C C . ALA A 1 91 ? -0.507 9.350 1.870 1.00 91.88 91 ALA A C 1
ATOM 746 O O . ALA A 1 91 ? -1.095 9.967 2.752 1.00 91.88 91 ALA A O 1
ATOM 747 N N . LYS A 1 92 ? -1.118 9.016 0.724 1.00 90.81 92 LYS A N 1
ATOM 748 C CA . LYS A 1 92 ? -2.518 9.368 0.421 1.00 90.81 92 LYS A CA 1
ATOM 749 C C . LYS A 1 92 ? -3.522 8.823 1.445 1.00 90.81 92 LYS A C 1
ATOM 751 O O . LYS A 1 92 ? -4.526 9.466 1.716 1.00 90.81 92 LYS A O 1
ATOM 756 N N . PHE A 1 93 ? -3.257 7.645 2.011 1.00 92.38 93 PHE A N 1
ATOM 757 C CA . PHE A 1 93 ? -4.121 7.054 3.028 1.00 92.38 93 PHE A CA 1
ATOM 758 C C . PHE A 1 93 ? -3.854 7.652 4.407 1.00 92.38 93 PHE A C 1
ATOM 760 O O . PHE A 1 93 ? -4.792 7.769 5.182 1.00 92.38 93 PHE A O 1
ATOM 767 N N . LEU A 1 94 ? -2.621 8.084 4.700 1.00 93.69 94 LEU A N 1
ATOM 768 C CA . LEU A 1 94 ? -2.337 8.858 5.913 1.00 93.69 94 LEU A CA 1
ATOM 769 C C . LEU A 1 94 ? -3.090 10.194 5.899 1.00 93.69 94 LEU A C 1
ATOM 771 O O . LEU A 1 94 ? -3.727 10.532 6.889 1.00 93.69 94 LEU A O 1
ATOM 775 N N . ALA A 1 95 ? -3.076 10.906 4.768 1.00 93.56 95 ALA A N 1
ATOM 776 C CA . ALA A 1 95 ? -3.831 12.148 4.597 1.00 93.56 95 ALA A CA 1
ATOM 777 C C . ALA A 1 95 ? -5.339 11.926 4.791 1.00 93.56 95 ALA A C 1
ATOM 779 O O . ALA A 1 95 ? -5.951 12.586 5.622 1.00 93.56 95 ALA A O 1
ATOM 780 N N . TRP A 1 96 ? -5.906 10.915 4.124 1.00 93.56 96 TRP A N 1
ATOM 781 C CA . TRP A 1 96 ? -7.310 10.538 4.311 1.00 93.56 96 TRP A CA 1
ATOM 782 C C . TRP A 1 96 ? -7.648 10.202 5.776 1.00 93.56 96 TRP A C 1
ATOM 784 O O . TRP A 1 96 ? -8.707 10.578 6.265 1.00 93.56 96 TRP A O 1
ATOM 794 N N . MET A 1 97 ? -6.762 9.506 6.500 1.00 94.25 97 MET A N 1
ATOM 795 C CA . MET A 1 97 ? -6.989 9.200 7.918 1.00 94.25 97 MET A CA 1
ATOM 796 C C . MET A 1 97 ? -7.033 10.456 8.789 1.00 94.25 97 MET A C 1
ATOM 798 O O . MET A 1 97 ? -7.844 10.497 9.709 1.00 94.25 97 MET A O 1
ATOM 802 N N . LEU A 1 98 ? -6.174 11.442 8.513 1.00 91.62 98 LEU A N 1
ATOM 803 C CA . LEU A 1 98 ? -6.156 12.720 9.228 1.00 91.62 98 LEU A CA 1
ATOM 804 C C . LEU A 1 98 ? -7.448 13.501 8.973 1.00 91.62 98 LEU A C 1
ATOM 806 O O . LEU A 1 98 ? -8.133 13.838 9.928 1.00 91.62 98 LEU A O 1
ATOM 810 N N . GLU A 1 99 ? -7.842 13.662 7.707 1.00 93.38 99 GLU A N 1
ATOM 811 C CA . GLU A 1 99 ? -9.084 14.353 7.321 1.00 93.38 99 GLU A CA 1
ATOM 812 C C . GLU A 1 99 ? -10.327 13.740 7.983 1.00 93.38 99 GLU A C 1
ATOM 814 O O . GLU A 1 99 ? -11.213 14.451 8.446 1.00 93.38 99 GLU A O 1
ATOM 819 N N . MET A 1 100 ? -10.399 12.407 8.047 1.00 91.88 100 MET A N 1
ATOM 820 C CA . MET A 1 100 ? -11.521 11.711 8.685 1.00 91.88 100 MET A CA 1
ATOM 821 C C . MET A 1 100 ? -11.534 11.860 10.207 1.00 91.88 100 MET A C 1
ATOM 823 O O . MET A 1 100 ? -12.602 11.772 10.800 1.00 91.88 100 MET A O 1
ATOM 827 N N . ASN A 1 101 ? -10.369 12.002 10.842 1.00 91.12 101 ASN A N 1
ATOM 828 C CA . ASN A 1 101 ? -10.302 12.225 12.283 1.00 91.12 101 ASN A CA 1
ATOM 829 C C . ASN A 1 101 ? -10.711 13.665 12.615 1.00 91.12 101 ASN A C 1
ATOM 831 O O . ASN A 1 101 ? -11.539 13.850 13.495 1.00 91.12 101 ASN A O 1
ATOM 835 N N . ASP A 1 102 ? -10.219 14.648 11.854 1.00 90.56 102 ASP A N 1
ATOM 836 C CA . ASP A 1 102 ? -10.572 16.061 12.040 1.00 90.56 102 ASP A CA 1
ATOM 837 C C . ASP A 1 102 ? -12.087 16.286 11.876 1.00 90.56 102 ASP A C 1
ATOM 839 O O . ASP A 1 102 ? -12.703 16.964 12.689 1.00 90.56 102 ASP A O 1
ATOM 843 N N . ALA A 1 103 ? -12.715 15.653 10.877 1.00 88.94 103 ALA A N 1
ATOM 844 C CA . ALA A 1 103 ? -14.160 15.750 10.648 1.00 88.94 103 ALA A CA 1
ATOM 845 C C . ALA A 1 103 ? -15.030 15.011 11.689 1.00 88.94 103 ALA A C 1
ATOM 847 O O . ALA A 1 103 ? -16.236 15.234 11.735 1.00 88.94 103 ALA A O 1
ATOM 848 N N . GLU A 1 104 ? -14.461 14.083 12.467 1.00 85.44 104 GLU A N 1
ATOM 849 C CA . GLU A 1 104 ? -15.162 13.385 13.561 1.00 85.44 104 GLU A CA 1
ATOM 850 C C . GLU A 1 104 ? -15.035 14.136 14.904 1.00 85.44 104 GLU A C 1
ATOM 852 O O . GLU A 1 104 ? -15.827 13.874 15.810 1.00 85.44 104 GLU A O 1
ATOM 857 N N . ASP A 1 105 ? -14.059 15.044 15.028 1.00 74.44 105 ASP A N 1
ATOM 858 C CA . ASP A 1 105 ? -13.825 15.883 16.212 1.00 74.44 105 ASP A CA 1
ATOM 859 C C . ASP A 1 105 ? -14.634 17.208 16.190 1.00 74.44 105 ASP A C 1
ATOM 861 O O . ASP A 1 105 ? -14.630 17.944 17.184 1.00 74.44 105 ASP A O 1
ATOM 865 N N . GLU A 1 106 ? -15.343 17.497 15.088 1.00 58.31 106 GLU A N 1
ATOM 866 C CA . GLU A 1 106 ? -16.307 18.606 14.91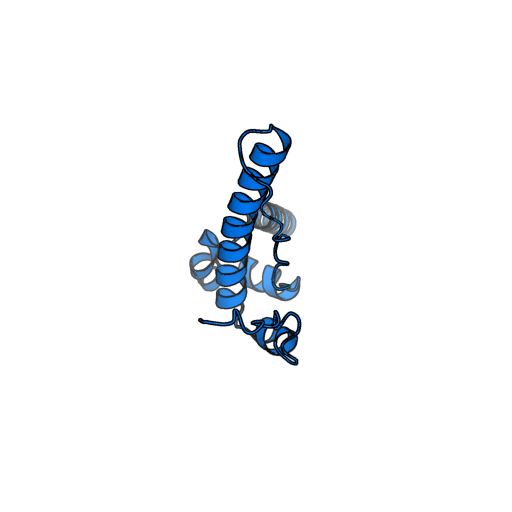2 1.00 58.31 106 GLU A CA 1
ATOM 867 C C . GLU A 1 106 ? -17.752 18.216 15.283 1.00 58.31 106 GLU A C 1
ATOM 869 O O . GLU A 1 106 ? -18.429 19.045 15.940 1.00 58.31 106 GLU A O 1
#

pLDDT: mean 84.86, std 15.1, range [39.12, 96.25]

Radius of gyration: 18.89 Å; Cα contacts (8 Å, |Δi|>4): 52; chains: 1; bounding box: 39×47×44 Å

Foldseek 3Di:
DDDPPDPPPCVDDDCVLVVLQPDDPLVLLVVQLVLVVVLVVLVVQCVCVVVVNDPDDPDDRDDGNDDDPVNLVVLLPDPVNVVSRVVSDPPVSVVVSVVVVVVVVD